Protein AF-A0A931Z2F1-F1 (afdb_monomer_lite)

Foldseek 3Di:
DLCVLCVVVVDDDDDLVVPDPPPDDQLVSLCVCQVVQHEAEDQDPCVVVPPPPVVSSPPGAYEYEHAPQCNPPDPVVVNVQCVVQVVVVVVCVVVVHDGAYWYAHSVNDIGGDDPDPDDDDDDPD

Structure (mmCIF, N/CA/C/O backbone):
data_AF-A0A931Z2F1-F1
#
_entry.id   AF-A0A931Z2F1-F1
#
loop_
_atom_site.group_PDB
_atom_site.id
_atom_site.type_symbol
_atom_site.label_atom_id
_atom_site.label_alt_id
_atom_site.label_comp_id
_atom_site.label_asym_id
_atom_site.label_entity_id
_atom_site.label_seq_id
_atom_site.pdbx_PDB_ins_code
_atom_site.Cartn_x
_atom_site.Cartn_y
_atom_site.Cartn_z
_atom_site.occupancy
_atom_site.B_iso_or_equiv
_atom_site.auth_seq_id
_atom_site.auth_comp_id
_atom_site.auth_asym_id
_atom_site.auth_atom_id
_atom_site.pdbx_PDB_model_num
ATOM 1 N N . MET A 1 1 ? 10.382 1.416 -14.654 1.00 74.62 1 MET A N 1
ATOM 2 C CA . MET A 1 1 ? 10.056 1.859 -13.269 1.00 74.62 1 MET A CA 1
ATOM 3 C C . MET A 1 1 ? 8.995 0.945 -12.650 1.00 74.62 1 MET A C 1
ATOM 5 O O . MET A 1 1 ? 8.352 0.222 -13.393 1.00 74.62 1 MET A O 1
ATOM 9 N N . LEU A 1 2 ? 8.793 0.938 -11.318 1.00 80.75 2 LEU A N 1
ATOM 10 C CA . LEU A 1 2 ? 7.786 0.056 -10.688 1.00 80.75 2 LEU A CA 1
ATOM 11 C C . LEU A 1 2 ? 6.377 0.322 -11.243 1.00 80.75 2 LEU A C 1
ATOM 13 O O . LEU A 1 2 ? 5.707 -0.619 -11.636 1.00 80.75 2 LEU A O 1
ATOM 17 N N . ALA A 1 3 ? 5.970 1.588 -11.377 1.00 85.00 3 ALA A N 1
ATOM 18 C CA . ALA A 1 3 ? 4.672 1.949 -11.956 1.00 85.00 3 ALA A CA 1
ATOM 19 C C . ALA A 1 3 ? 4.466 1.394 -13.379 1.00 85.00 3 ALA A C 1
ATOM 21 O O . ALA A 1 3 ? 3.422 0.819 -13.673 1.00 85.00 3 ALA A O 1
ATOM 22 N N . GLU A 1 4 ? 5.480 1.494 -14.240 1.00 86.69 4 GLU A N 1
ATOM 23 C CA . GLU A 1 4 ? 5.450 0.941 -15.605 1.00 86.69 4 GLU A CA 1
ATOM 24 C C . GLU A 1 4 ? 5.340 -0.583 -15.622 1.00 86.69 4 GLU A C 1
ATOM 26 O O . GLU A 1 4 ? 4.757 -1.134 -16.545 1.00 86.69 4 GLU A O 1
ATOM 31 N N . ALA A 1 5 ? 5.871 -1.264 -14.606 1.00 86.50 5 ALA A N 1
ATOM 32 C CA . ALA A 1 5 ? 5.741 -2.709 -14.487 1.00 86.50 5 ALA A CA 1
ATOM 33 C C . ALA A 1 5 ? 4.377 -3.141 -13.936 1.00 86.50 5 ALA A C 1
ATOM 35 O O . ALA A 1 5 ? 3.964 -4.263 -14.183 1.00 86.50 5 ALA A O 1
ATOM 36 N N . LEU A 1 6 ? 3.671 -2.280 -13.197 1.00 86.69 6 LEU A N 1
ATOM 37 C CA . LEU A 1 6 ? 2.363 -2.602 -12.619 1.00 86.69 6 LEU A CA 1
ATOM 38 C C . LEU A 1 6 ? 1.202 -2.318 -13.581 1.00 86.69 6 LEU A C 1
ATOM 40 O O . LEU A 1 6 ? 0.239 -3.083 -13.619 1.00 86.69 6 LEU A O 1
ATOM 44 N N . ARG A 1 7 ? 1.297 -1.255 -14.389 1.00 91.12 7 ARG A N 1
ATOM 45 C CA . ARG A 1 7 ? 0.240 -0.841 -15.332 1.00 91.12 7 ARG A CA 1
ATOM 46 C C . ARG A 1 7 ? -0.190 -1.946 -16.320 1.00 91.12 7 ARG A C 1
ATOM 48 O O . ARG A 1 7 ? -1.395 -2.139 -16.468 1.00 91.12 7 ARG A O 1
ATOM 55 N N . PRO A 1 8 ? 0.717 -2.734 -16.936 1.00 91.38 8 PRO A N 1
ATOM 56 C CA . PRO A 1 8 ? 0.339 -3.845 -17.818 1.00 91.38 8 PRO A CA 1
ATOM 57 C C . PRO A 1 8 ? -0.468 -4.953 -17.130 1.00 91.38 8 PRO A C 1
ATOM 59 O O . PRO A 1 8 ? -1.155 -5.713 -17.804 1.00 91.38 8 PRO A O 1
ATOM 62 N N . HIS A 1 9 ? -0.413 -5.040 -15.798 1.00 87.12 9 HIS A N 1
ATOM 63 C CA . HIS A 1 9 ? -1.184 -6.000 -15.004 1.00 87.12 9 HIS A CA 1
ATOM 64 C C . HIS A 1 9 ? -2.555 -5.446 -14.568 1.00 87.12 9 HIS A C 1
ATOM 66 O O . HIS A 1 9 ? -3.204 -6.029 -13.705 1.00 87.12 9 HIS A O 1
ATOM 72 N N . GLY A 1 10 ? -2.998 -4.321 -15.144 1.00 89.44 10 GLY A N 1
ATOM 73 C CA . GLY A 1 10 ? -4.310 -3.723 -14.881 1.00 89.44 10 GLY A CA 1
ATOM 74 C C . GLY A 1 10 ? -4.374 -2.843 -13.631 1.00 89.44 10 GLY A C 1
ATOM 75 O O . GLY A 1 10 ? -5.448 -2.351 -13.291 1.00 89.44 10 GLY A O 1
ATOM 76 N N . TYR A 1 11 ? -3.248 -2.612 -12.950 1.00 89.12 11 TYR A N 1
ATOM 77 C CA . TYR A 1 11 ? -3.205 -1.709 -11.801 1.00 89.12 11 TYR A CA 1
ATOM 78 C C . TYR A 1 11 ? -3.142 -0.250 -12.256 1.00 89.12 11 TYR A C 1
ATOM 80 O O . TYR A 1 11 ? -2.260 0.143 -13.023 1.00 89.12 11 TYR A O 1
ATOM 88 N N . GLN A 1 12 ? -4.043 0.571 -11.720 1.00 91.25 12 GLN A N 1
ATOM 89 C CA . GLN A 1 12 ? -3.926 2.024 -11.798 1.00 91.25 12 GLN A CA 1
ATOM 90 C C . GLN A 1 12 ? -2.861 2.477 -10.797 1.00 91.25 12 GLN A C 1
ATOM 92 O O . GLN A 1 12 ? -2.949 2.172 -9.608 1.00 91.25 12 GLN A O 1
ATOM 97 N N . VAL A 1 13 ? -1.819 3.147 -11.296 1.00 91.25 13 VAL A N 1
ATOM 98 C CA . VAL A 1 13 ? -0.678 3.578 -10.482 1.00 91.25 13 VAL A CA 1
ATOM 99 C C . VAL A 1 13 ? -0.394 5.047 -10.718 1.00 91.25 13 VAL A C 1
ATOM 101 O O . VAL A 1 13 ? -0.020 5.450 -11.826 1.00 91.25 13 VAL A O 1
ATOM 104 N N . GLU A 1 14 ? -0.502 5.779 -9.620 1.00 92.62 14 GLU A N 1
ATOM 105 C CA . GLU A 1 14 ? -0.215 7.197 -9.483 1.00 92.62 14 GLU A CA 1
ATOM 106 C C . GLU A 1 14 ? 1.144 7.366 -8.803 1.00 92.62 14 GLU A C 1
ATOM 108 O O . GLU A 1 14 ? 1.436 6.699 -7.803 1.00 92.62 14 GLU A O 1
ATOM 113 N N . LEU A 1 15 ? 2.002 8.227 -9.351 1.00 90.69 15 LEU A N 1
ATOM 114 C CA . LEU A 1 15 ? 3.237 8.606 -8.672 1.00 90.69 15 LEU A CA 1
ATOM 115 C C . LEU A 1 15 ? 2.928 9.717 -7.664 1.00 90.69 15 LEU A C 1
ATOM 117 O O . LEU A 1 15 ? 2.079 10.576 -7.905 1.00 90.69 15 LEU A O 1
ATOM 121 N N . HIS A 1 16 ? 3.634 9.701 -6.532 1.00 88.06 16 HIS A N 1
ATOM 122 C CA . HIS A 1 16 ? 3.510 10.738 -5.505 1.00 88.06 16 HIS A CA 1
ATOM 123 C C . HIS A 1 16 ? 3.739 12.136 -6.102 1.00 88.06 16 HIS A C 1
ATOM 125 O O . HIS A 1 16 ? 2.875 13.000 -5.982 1.00 88.06 16 HIS A O 1
ATOM 131 N N . ASP A 1 17 ? 4.854 12.308 -6.813 1.00 89.12 17 ASP A N 1
ATOM 132 C CA . ASP A 1 17 ? 5.296 13.602 -7.347 1.00 89.12 17 ASP A CA 1
ATOM 133 C C . ASP A 1 17 ? 4.394 14.140 -8.478 1.00 89.12 17 ASP A C 1
ATOM 135 O O . ASP A 1 17 ? 4.429 15.334 -8.762 1.00 89.12 17 ASP A O 1
ATOM 139 N N . ASP A 1 18 ? 3.546 13.295 -9.083 1.00 92.00 18 ASP A N 1
ATOM 140 C CA . ASP A 1 18 ? 2.553 13.725 -10.084 1.00 92.00 18 ASP A CA 1
ATOM 141 C C . ASP A 1 18 ? 1.339 14.414 -9.430 1.00 92.00 18 ASP A C 1
ATOM 143 O O . ASP A 1 18 ? 0.624 15.179 -10.075 1.00 92.00 18 ASP A O 1
ATOM 147 N N . ASN A 1 19 ? 1.087 14.133 -8.147 1.00 91.38 19 ASN A N 1
ATOM 148 C CA . ASN A 1 19 ? -0.109 14.572 -7.423 1.00 91.38 19 ASN A CA 1
ATOM 149 C C . ASN A 1 19 ? 0.202 15.547 -6.280 1.00 91.38 19 ASN A C 1
ATOM 151 O O . ASN A 1 19 ? -0.673 16.314 -5.868 1.00 91.38 19 ASN A O 1
ATOM 155 N N . PHE A 1 20 ? 1.425 15.507 -5.752 1.00 91.00 20 PHE A N 1
ATOM 156 C CA . PHE A 1 20 ? 1.842 16.271 -4.584 1.00 91.00 20 PHE A CA 1
ATOM 157 C C . PHE A 1 20 ? 3.248 16.846 -4.804 1.00 91.00 20 PHE A C 1
ATOM 159 O O . PHE A 1 20 ? 4.167 16.093 -5.130 1.00 91.00 20 PHE A O 1
ATOM 166 N N . PRO A 1 21 ? 3.454 18.160 -4.598 1.00 92.00 21 PRO A N 1
ATOM 167 C CA . PRO A 1 21 ? 4.788 18.753 -4.547 1.00 92.00 21 PRO A CA 1
ATOM 168 C C . PRO A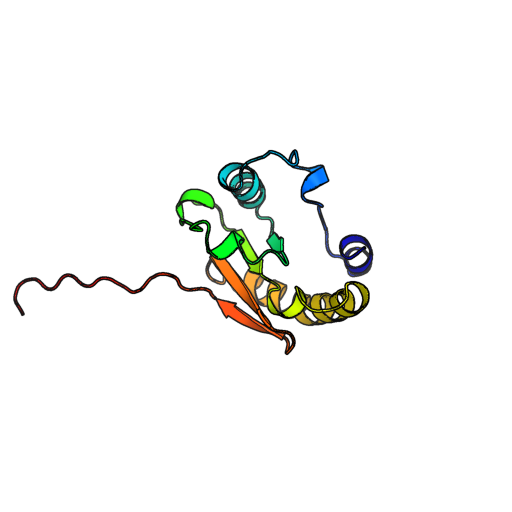 1 21 ? 5.713 18.018 -3.566 1.00 92.00 21 PRO A C 1
ATOM 170 O O . PRO A 1 21 ? 5.258 17.573 -2.510 1.00 92.00 21 PRO A O 1
ATOM 173 N N . GLN A 1 22 ? 7.009 17.922 -3.879 1.00 85.88 22 GLN A N 1
ATOM 174 C CA . GLN A 1 22 ? 7.988 17.195 -3.050 1.00 85.88 22 GLN A CA 1
ATOM 175 C C . GLN A 1 22 ? 8.126 17.741 -1.618 1.00 85.88 22 GLN A C 1
ATOM 177 O O . GLN A 1 22 ? 8.552 17.015 -0.723 1.00 85.88 22 GLN A O 1
ATOM 182 N N . ASP A 1 23 ? 7.769 19.003 -1.388 1.00 88.38 23 ASP A N 1
ATOM 183 C CA . ASP A 1 23 ? 7.763 19.664 -0.082 1.00 88.38 23 ASP A CA 1
ATOM 184 C C . ASP A 1 23 ? 6.434 19.505 0.680 1.00 88.38 23 ASP A C 1
ATOM 186 O O . ASP A 1 23 ? 6.318 19.973 1.816 1.00 88.38 23 ASP A O 1
ATOM 190 N N . THR A 1 24 ? 5.442 18.817 0.098 1.00 86.25 24 THR A N 1
ATOM 191 C CA . THR A 1 24 ? 4.155 18.557 0.753 1.00 86.25 24 THR A CA 1
ATOM 192 C C . THR A 1 24 ? 4.372 17.718 2.013 1.00 86.25 24 THR A C 1
ATOM 194 O O . THR A 1 24 ? 4.854 16.587 1.919 1.00 86.25 24 THR A O 1
ATOM 197 N N . PRO A 1 25 ? 3.979 18.202 3.204 1.00 84.12 25 PRO A N 1
ATOM 198 C CA . PRO A 1 25 ? 4.165 17.435 4.427 1.00 84.12 25 PRO A CA 1
ATOM 199 C C . PRO A 1 25 ? 3.298 16.173 4.445 1.00 84.12 25 PRO A C 1
ATOM 201 O O . PRO A 1 25 ? 2.144 16.197 4.012 1.00 84.12 25 PRO A O 1
ATOM 204 N N . ASP A 1 26 ? 3.825 15.104 5.047 1.00 81.75 26 ASP A N 1
ATOM 205 C CA . ASP A 1 26 ? 3.163 13.795 5.143 1.00 81.75 26 ASP A CA 1
ATOM 206 C C . ASP A 1 26 ? 1.682 13.833 5.538 1.00 81.75 26 ASP A C 1
ATOM 208 O O . ASP A 1 26 ? 0.876 13.225 4.832 1.00 81.75 26 ASP A O 1
ATOM 212 N N . PRO A 1 27 ? 1.269 14.585 6.577 1.00 80.25 27 PRO A N 1
ATOM 213 C CA . PRO A 1 27 ? -0.141 14.699 6.939 1.00 80.25 27 PRO A CA 1
ATOM 214 C C . PRO A 1 27 ? -1.069 15.113 5.791 1.00 80.25 27 PRO A C 1
ATOM 216 O O . PRO A 1 27 ? -2.200 14.638 5.709 1.00 80.25 27 PRO A O 1
ATOM 219 N N . PHE A 1 28 ? -0.613 16.002 4.908 1.00 84.12 28 PHE A N 1
ATOM 220 C CA . PHE A 1 28 ? -1.452 16.570 3.858 1.00 84.12 28 PHE A CA 1
ATOM 221 C C . PHE A 1 28 ? -1.594 15.627 2.670 1.00 84.12 28 PHE A C 1
ATOM 223 O O . PHE A 1 28 ? -2.720 15.373 2.234 1.00 84.12 28 PHE A O 1
ATOM 230 N N . TRP A 1 29 ? -0.490 15.070 2.164 1.00 86.12 29 TRP A N 1
ATOM 231 C CA . TRP A 1 29 ? -0.576 14.161 1.022 1.00 86.12 29 TRP A CA 1
ATOM 232 C C . TRP A 1 29 ? -1.204 12.820 1.419 1.00 86.12 29 TRP A C 1
ATOM 234 O O . TRP A 1 29 ? -2.037 12.310 0.672 1.00 86.12 29 TRP A O 1
ATOM 244 N N . ILE A 1 30 ? -0.923 12.295 2.623 1.00 83.88 30 ILE A N 1
ATOM 245 C CA . ILE A 1 30 ? -1.556 11.063 3.128 1.00 83.88 30 ILE A CA 1
ATOM 246 C C . ILE A 1 30 ? -3.071 11.248 3.221 1.00 83.88 30 ILE A C 1
ATOM 248 O O . ILE A 1 30 ? -3.821 10.401 2.739 1.00 83.88 30 ILE A O 1
ATOM 252 N N . ARG A 1 31 ? -3.536 12.381 3.765 1.00 82.38 31 ARG A N 1
ATOM 253 C CA . ARG A 1 31 ? -4.966 12.711 3.798 1.00 82.38 31 ARG A CA 1
ATOM 254 C C . ARG A 1 31 ? -5.558 12.828 2.394 1.00 82.38 31 ARG A C 1
ATOM 256 O O . ARG A 1 31 ? -6.681 12.385 2.167 1.00 82.38 31 ARG A O 1
ATOM 263 N N . GLY A 1 32 ? -4.816 13.404 1.450 1.00 87.19 32 GLY A N 1
ATOM 264 C CA . GLY A 1 32 ? -5.229 13.501 0.053 1.00 87.19 32 GLY A CA 1
ATOM 265 C C . GLY A 1 32 ? -5.420 12.131 -0.602 1.00 87.19 32 GLY A C 1
ATOM 266 O O . GLY A 1 32 ? -6.441 11.903 -1.254 1.00 87.19 32 GLY A O 1
ATOM 267 N N . VAL A 1 33 ? -4.477 11.210 -0.404 1.00 88.38 33 VAL A N 1
ATOM 268 C CA . VAL A 1 33 ? -4.592 9.812 -0.851 1.00 88.38 33 VAL A CA 1
ATOM 269 C C . VAL A 1 33 ? -5.791 9.141 -0.176 1.00 88.38 33 VAL A C 1
ATOM 271 O O . VAL A 1 33 ? -6.586 8.476 -0.840 1.00 88.38 33 VAL A O 1
ATOM 274 N N . ALA A 1 34 ? -5.981 9.395 1.119 1.00 83.69 34 ALA A N 1
ATOM 275 C CA . ALA A 1 34 ? -7.055 8.799 1.891 1.00 83.69 34 ALA A CA 1
ATOM 276 C C . ALA A 1 34 ? -8.452 9.188 1.415 1.00 83.69 34 ALA A C 1
ATOM 278 O O . ALA A 1 34 ? -9.314 8.338 1.206 1.00 83.69 34 ALA A O 1
ATOM 279 N N . GLN A 1 35 ? -8.665 10.477 1.162 1.00 84.50 35 GLN A N 1
ATOM 280 C CA . GLN A 1 35 ? -9.927 11.001 0.636 1.00 84.50 35 GLN A CA 1
ATOM 281 C C . GLN A 1 35 ? -10.275 10.456 -0.754 1.00 84.50 35 GLN A C 1
ATOM 283 O O . GLN A 1 35 ? -11.444 10.456 -1.131 1.00 84.50 35 GLN A O 1
ATOM 288 N N . ARG A 1 36 ? -9.276 9.991 -1.510 1.00 88.12 36 ARG A N 1
ATOM 289 C CA . ARG A 1 36 ? -9.452 9.364 -2.825 1.00 88.12 36 ARG A CA 1
ATOM 290 C C . ARG A 1 36 ? -9.687 7.850 -2.737 1.00 88.12 36 ARG A C 1
ATOM 292 O O . ARG A 1 36 ? -9.901 7.221 -3.768 1.00 88.12 36 ARG A O 1
ATOM 299 N N . GLY A 1 37 ? -9.626 7.258 -1.540 1.00 84.12 37 GLY A N 1
ATOM 300 C CA . GLY A 1 37 ? -9.696 5.805 -1.349 1.00 84.12 37 GLY A CA 1
ATOM 301 C C . GLY A 1 37 ? -8.505 5.064 -1.963 1.00 84.12 37 GLY A C 1
ATOM 302 O O . GLY A 1 37 ? -8.619 3.901 -2.342 1.00 84.12 37 GLY A O 1
ATOM 303 N N . TRP A 1 38 ? -7.374 5.750 -2.129 1.00 90.25 38 TRP A N 1
ATOM 304 C CA . TRP A 1 38 ? -6.176 5.185 -2.735 1.00 90.25 38 TRP A CA 1
ATOM 305 C C . TRP A 1 38 ? -5.344 4.409 -1.712 1.00 90.25 38 TRP A C 1
ATOM 307 O O . TRP A 1 38 ? -5.478 4.571 -0.501 1.00 90.25 38 TRP A O 1
ATOM 317 N N . VAL A 1 39 ? -4.446 3.569 -2.221 1.00 89.31 39 VAL A N 1
ATOM 318 C CA . VAL A 1 39 ? -3.545 2.735 -1.422 1.00 89.31 39 VAL A CA 1
ATOM 319 C C . VAL A 1 39 ? -2.119 3.242 -1.574 1.00 89.31 39 VAL A C 1
ATOM 321 O O . VAL A 1 39 ? -1.657 3.493 -2.686 1.00 89.31 39 VAL A O 1
ATOM 324 N N . ILE A 1 40 ? -1.391 3.340 -0.463 1.00 89.56 40 ILE A N 1
ATOM 325 C CA . ILE A 1 40 ? 0.016 3.755 -0.472 1.00 89.56 40 ILE A CA 1
ATOM 326 C C . ILE A 1 40 ? 0.900 2.510 -0.526 1.00 89.56 40 ILE A C 1
ATOM 328 O O . ILE A 1 40 ? 0.842 1.672 0.372 1.00 89.56 40 ILE A O 1
ATOM 332 N N . LEU A 1 41 ? 1.767 2.412 -1.535 1.00 90.44 41 LEU A N 1
ATOM 333 C CA . LEU A 1 41 ? 2.872 1.450 -1.574 1.00 90.44 41 LEU A CA 1
ATOM 334 C C . LEU A 1 41 ? 4.191 2.203 -1.400 1.00 90.44 41 LEU A C 1
ATOM 336 O O . LEU A 1 41 ? 4.544 3.029 -2.238 1.00 90.44 41 LEU A O 1
ATOM 340 N N . THR A 1 42 ? 4.944 1.919 -0.336 1.00 86.94 42 THR A N 1
ATOM 341 C CA . THR A 1 42 ? 6.201 2.636 -0.064 1.00 86.94 42 THR A CA 1
ATOM 342 C C . THR A 1 42 ? 7.322 1.728 0.428 1.00 86.94 42 THR A C 1
ATOM 344 O O . THR A 1 42 ? 7.095 0.737 1.118 1.00 86.94 42 THR A O 1
ATOM 347 N N . CYS A 1 43 ? 8.561 2.073 0.070 1.00 85.50 43 CYS A N 1
ATOM 348 C CA . CYS A 1 43 ? 9.778 1.483 0.639 1.00 85.50 43 CYS A CA 1
ATOM 349 C C . CYS A 1 43 ? 10.372 2.342 1.772 1.00 85.50 43 CYS A C 1
ATOM 351 O O . CYS A 1 43 ? 11.403 1.962 2.333 1.00 85.50 43 CYS A O 1
ATOM 353 N N . ASP A 1 44 ? 9.770 3.494 2.086 1.00 81.00 44 ASP A N 1
ATOM 354 C CA . ASP A 1 44 ? 10.230 4.354 3.173 1.00 81.00 44 ASP A CA 1
ATOM 355 C C . ASP A 1 44 ? 9.866 3.741 4.531 1.00 81.00 44 ASP A C 1
ATOM 357 O O . ASP A 1 44 ? 8.724 3.380 4.807 1.00 81.00 44 ASP A O 1
ATOM 361 N N . ARG A 1 45 ? 10.872 3.621 5.394 1.00 74.25 45 ARG A N 1
ATOM 362 C CA . ARG A 1 45 ? 10.740 3.075 6.750 1.00 74.25 45 ARG A CA 1
ATOM 363 C C . ARG A 1 45 ? 10.308 4.130 7.750 1.00 74.25 45 ARG A C 1
ATOM 365 O O . ARG A 1 45 ? 9.793 3.794 8.812 1.00 74.25 45 ARG A O 1
ATOM 372 N N . ASN A 1 46 ? 10.578 5.398 7.459 1.00 75.62 46 ASN A N 1
ATOM 373 C CA . ASN A 1 46 ? 10.326 6.481 8.396 1.00 75.62 46 ASN A CA 1
ATOM 374 C C . ASN A 1 46 ? 8.838 6.827 8.481 1.00 75.62 46 ASN A C 1
ATOM 376 O O . ASN A 1 46 ? 8.417 7.381 9.495 1.00 75.62 46 ASN A O 1
ATOM 380 N N . ILE A 1 47 ? 8.033 6.394 7.506 1.00 73.75 47 ILE A N 1
ATOM 381 C CA . ILE A 1 47 ? 6.574 6.544 7.523 1.00 73.75 47 ILE A CA 1
ATOM 382 C C . ILE 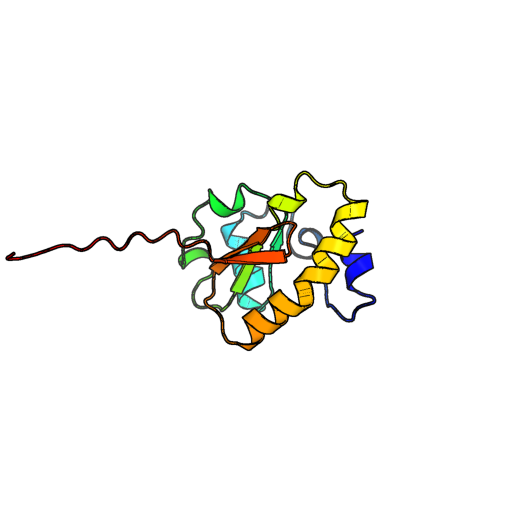A 1 47 ? 5.905 5.847 8.725 1.00 73.75 47 ILE A C 1
ATOM 384 O O . ILE A 1 47 ? 4.804 6.219 9.099 1.00 73.75 47 ILE A O 1
ATOM 388 N N . THR A 1 48 ? 6.555 4.863 9.374 1.00 69.31 48 THR A N 1
ATOM 389 C CA . THR A 1 48 ? 6.040 4.281 10.634 1.00 69.31 48 THR A CA 1
ATOM 390 C C . THR A 1 48 ? 6.422 5.066 11.882 1.00 69.31 48 THR A C 1
ATOM 392 O O . THR A 1 48 ? 5.829 4.849 12.933 1.00 69.31 48 THR A O 1
ATOM 395 N N . ARG A 1 49 ? 7.501 5.857 11.815 1.00 65.31 49 ARG A N 1
ATOM 396 C CA . ARG A 1 49 ? 8.043 6.608 12.962 1.00 65.31 49 ARG A CA 1
ATOM 397 C C . ARG A 1 49 ? 7.355 7.950 13.125 1.00 65.31 49 ARG A C 1
ATOM 399 O O . ARG A 1 49 ? 7.189 8.417 14.243 1.00 65.31 49 ARG A O 1
ATOM 406 N N . LYS A 1 50 ? 6.988 8.559 12.003 1.00 62.25 50 LYS A N 1
ATOM 407 C CA . LYS A 1 50 ? 6.048 9.668 11.969 1.00 62.25 50 LYS A CA 1
ATOM 408 C C . LYS A 1 50 ? 4.715 9.040 12.337 1.00 62.25 50 LYS A C 1
ATOM 410 O O . LYS A 1 50 ? 4.238 8.213 11.567 1.00 62.25 50 LYS A O 1
ATOM 415 N N . GLU A 1 51 ? 4.237 9.275 13.559 1.00 53.31 51 GLU A N 1
ATOM 416 C CA . GLU A 1 51 ? 3.040 8.608 14.068 1.00 53.31 51 GLU A CA 1
ATOM 417 C C . GLU A 1 51 ? 1.958 8.649 12.988 1.00 53.31 51 GLU A C 1
ATOM 419 O O . GLU A 1 51 ? 1.518 9.734 12.604 1.00 53.31 51 GLU A O 1
ATOM 424 N N . PRO A 1 52 ? 1.524 7.487 12.476 1.00 54.62 52 PRO A N 1
ATOM 425 C CA . PRO A 1 52 ? 0.314 7.395 11.696 1.00 54.62 52 PRO A CA 1
ATOM 426 C C . PRO A 1 52 ? -0.797 7.516 12.726 1.00 54.62 52 PRO A C 1
ATOM 428 O O . PRO A 1 52 ? -1.461 6.538 13.078 1.00 54.62 52 PRO A O 1
ATOM 431 N N . GLU A 1 53 ? -0.928 8.696 13.331 1.00 53.72 53 GLU A N 1
ATOM 432 C CA . GLU A 1 53 ? -2.087 8.965 14.142 1.00 53.72 53 GLU A CA 1
ATOM 433 C C . GLU A 1 53 ? -3.277 8.669 13.240 1.00 53.72 53 GLU A C 1
ATOM 435 O O . GLU A 1 53 ? -3.321 9.066 12.073 1.00 53.72 53 GLU A O 1
ATOM 440 N N . ARG A 1 54 ? -4.266 7.954 13.775 1.00 55.09 54 ARG A N 1
ATOM 441 C CA . ARG A 1 54 ? -5.550 7.774 13.089 1.00 55.09 54 ARG A CA 1
ATOM 442 C C . ARG A 1 54 ? -6.115 9.116 12.588 1.00 55.09 54 ARG A C 1
ATOM 444 O O . ARG A 1 54 ? -6.876 9.118 11.631 1.00 55.09 54 ARG A O 1
ATOM 451 N N . SER A 1 55 ? -5.704 10.239 13.193 1.00 56.03 55 SER A N 1
ATOM 452 C CA . SER A 1 55 ? -5.992 11.607 12.754 1.00 56.03 55 SER A CA 1
ATOM 453 C C . SER A 1 55 ? -5.496 11.920 11.329 1.00 56.03 55 SER A C 1
ATOM 455 O O . SER A 1 55 ? -6.209 12.607 10.600 1.00 56.03 55 SER A O 1
ATOM 457 N N . LEU A 1 56 ? -4.345 11.385 10.894 1.00 60.25 56 LEU A N 1
ATOM 458 C CA . LEU A 1 56 ? -3.750 11.653 9.576 1.00 60.25 56 LEU A CA 1
ATOM 459 C C . LEU A 1 56 ? -4.556 11.042 8.426 1.00 60.25 56 LEU A C 1
ATOM 461 O O . LEU A 1 56 ? -4.692 11.656 7.370 1.00 60.25 56 LEU A O 1
ATOM 465 N N . PHE A 1 57 ? -5.126 9.856 8.641 1.00 63.25 57 PHE A N 1
ATOM 466 C CA . PHE A 1 57 ? -6.034 9.214 7.683 1.00 63.25 57 PHE A CA 1
ATOM 467 C C . PHE A 1 57 ? -7.475 9.748 7.801 1.00 63.25 57 PHE A C 1
ATOM 469 O O . PHE A 1 57 ? -8.304 9.542 6.916 1.00 63.25 57 PHE A O 1
ATOM 476 N N . GLY A 1 58 ? -7.779 10.486 8.875 1.00 60.88 58 GLY A N 1
ATOM 477 C CA . GLY A 1 58 ? -9.121 10.977 9.169 1.00 60.88 58 GLY A CA 1
ATOM 478 C C . GLY A 1 58 ? -10.128 9.834 9.345 1.00 60.88 58 GLY A C 1
ATOM 479 O O . GLY A 1 58 ? -9.795 8.747 9.808 1.00 60.88 58 GLY A O 1
ATOM 480 N N . THR A 1 59 ? -11.385 10.077 8.972 1.00 63.16 59 THR A N 1
ATOM 481 C CA . THR A 1 59 ? -12.423 9.033 8.882 1.00 63.16 59 THR A CA 1
ATOM 482 C C . THR A 1 59 ? -12.373 8.261 7.564 1.00 63.16 59 THR A C 1
ATOM 484 O O . THR A 1 59 ? -13.189 7.363 7.356 1.00 63.16 59 THR A O 1
ATOM 487 N N . ALA A 1 60 ? -11.465 8.626 6.655 1.00 64.06 60 ALA A N 1
ATOM 488 C CA . ALA A 1 60 ? -11.409 8.039 5.332 1.00 64.06 60 ALA A CA 1
ATOM 489 C C . ALA A 1 60 ? -10.686 6.678 5.372 1.00 64.06 60 ALA A C 1
ATOM 491 O O . ALA A 1 60 ? -9.656 6.535 6.038 1.00 64.06 60 ALA A O 1
ATOM 492 N N . PRO A 1 61 ? -11.215 5.666 4.670 1.00 67.94 61 PRO A N 1
ATOM 493 C CA . PRO A 1 61 ? -10.587 4.359 4.584 1.00 67.94 61 PRO A CA 1
ATOM 494 C C . PRO A 1 61 ? -9.298 4.437 3.755 1.00 67.94 61 PRO A C 1
ATOM 496 O O . PRO A 1 61 ? -9.305 4.872 2.606 1.00 67.94 61 PRO A O 1
ATOM 499 N N . THR A 1 62 ? -8.158 4.044 4.328 1.00 79.94 62 THR A N 1
ATOM 500 C CA . THR A 1 62 ? -6.871 3.983 3.609 1.00 79.94 62 THR A CA 1
ATOM 501 C C . THR A 1 62 ? -5.999 2.862 4.124 1.00 79.94 62 THR A C 1
ATOM 503 O O . THR A 1 62 ? -5.840 2.678 5.336 1.00 79.94 62 THR A O 1
ATOM 506 N N . HIS A 1 63 ? -5.381 2.148 3.190 1.00 81.00 63 HIS A N 1
ATOM 507 C CA . HIS A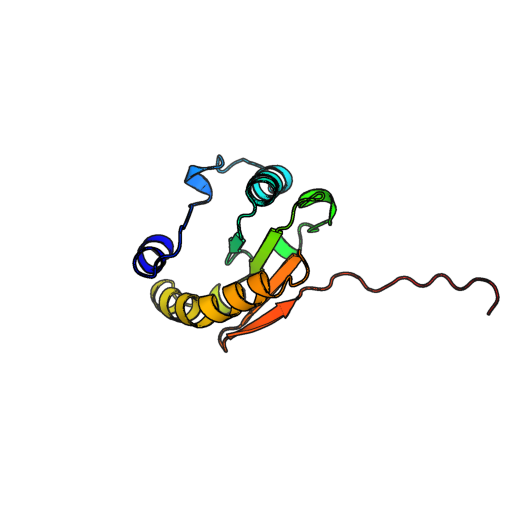 1 63 ? -4.368 1.146 3.482 1.00 81.00 63 HIS A CA 1
ATOM 508 C C . HIS A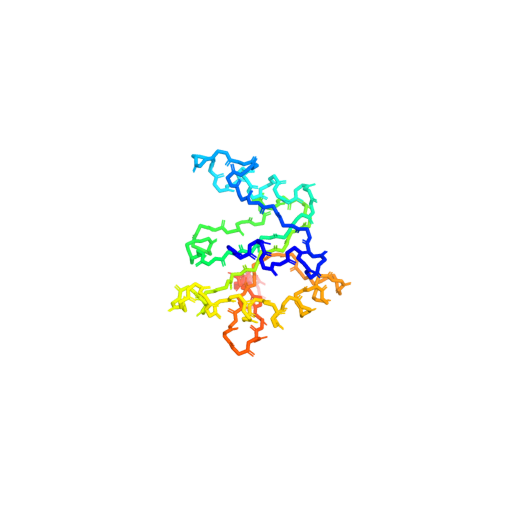 1 63 ? -3.006 1.652 3.021 1.00 81.00 63 HIS A C 1
ATOM 510 O O . HIS A 1 63 ? -2.828 2.087 1.882 1.00 81.00 63 HIS A O 1
ATOM 516 N N . THR A 1 64 ? -2.029 1.551 3.912 1.00 81.44 64 THR A N 1
ATOM 517 C CA . THR A 1 64 ? -0.630 1.862 3.625 1.00 81.44 64 THR A CA 1
ATOM 518 C C . THR A 1 64 ? 0.181 0.587 3.764 1.00 81.44 64 THR A C 1
ATOM 520 O O . THR A 1 64 ? 0.302 0.040 4.859 1.00 81.44 64 THR A O 1
ATOM 523 N N . PHE A 1 65 ? 0.777 0.114 2.675 1.00 80.56 65 PHE A N 1
ATOM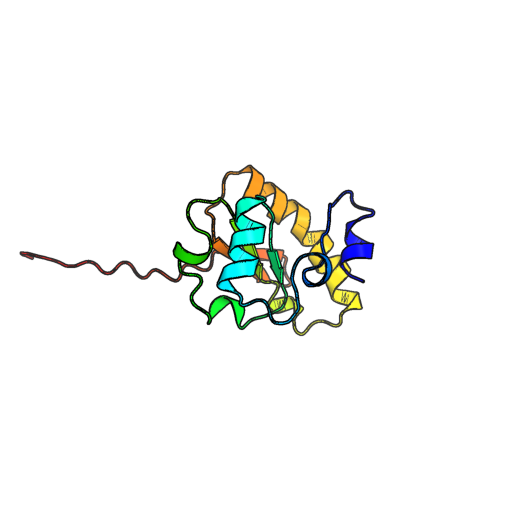 524 C CA . PHE A 1 65 ? 1.656 -1.049 2.681 1.00 80.56 65 PHE A CA 1
ATOM 525 C C . PHE A 1 65 ? 3.117 -0.620 2.560 1.00 80.56 65 PHE A C 1
ATOM 527 O O . PHE A 1 65 ? 3.550 0.032 1.607 1.00 80.56 65 PHE A O 1
ATOM 534 N N . ILE A 1 66 ? 3.895 -1.036 3.548 1.00 80.25 66 ILE A N 1
ATOM 535 C CA . ILE A 1 66 ? 5.315 -0.764 3.684 1.00 80.25 66 ILE A CA 1
ATOM 536 C C . ILE A 1 66 ? 6.083 -1.996 3.248 1.00 80.25 66 ILE A C 1
ATOM 538 O O . ILE A 1 66 ? 6.105 -3.030 3.916 1.00 80.25 66 ILE A O 1
ATOM 542 N N . LEU A 1 67 ? 6.793 -1.845 2.145 1.00 81.75 67 LEU A N 1
ATOM 543 C CA . LEU A 1 67 ? 7.636 -2.852 1.529 1.00 81.75 67 LEU A CA 1
ATOM 544 C C . LEU A 1 67 ? 9.042 -2.824 2.155 1.00 81.75 67 LEU A C 1
ATOM 546 O O . LEU A 1 67 ? 10.046 -2.763 1.446 1.00 81.75 67 LEU A O 1
ATOM 550 N N . TYR A 1 68 ? 9.134 -2.818 3.493 1.00 72.38 68 TYR A N 1
ATOM 551 C CA . TYR A 1 68 ? 10.404 -2.618 4.208 1.00 72.38 68 TYR A CA 1
ATOM 552 C C . TYR A 1 68 ? 11.473 -3.616 3.766 1.00 72.38 68 TYR A C 1
ATOM 554 O O . TYR A 1 68 ? 12.595 -3.218 3.442 1.00 72.38 68 TYR A O 1
ATOM 562 N N . ALA A 1 69 ? 11.112 -4.899 3.708 1.00 72.25 69 ALA A N 1
ATOM 563 C CA . ALA A 1 69 ? 12.035 -5.955 3.314 1.00 72.25 69 ALA A CA 1
ATOM 564 C C . ALA A 1 69 ? 12.559 -5.757 1.878 1.00 72.25 69 ALA A C 1
ATOM 566 O O . ALA A 1 69 ? 13.647 -6.219 1.551 1.00 72.25 69 ALA A O 1
ATOM 567 N N . LEU A 1 70 ? 11.835 -4.998 1.044 1.00 76.38 70 LEU A N 1
ATOM 568 C CA . LEU A 1 70 ? 12.245 -4.657 -0.316 1.00 76.38 70 LEU A CA 1
ATOM 569 C C . LEU A 1 70 ? 13.157 -3.424 -0.382 1.00 76.38 70 LEU A C 1
ATOM 571 O O . LEU A 1 70 ? 13.826 -3.234 -1.392 1.00 76.38 70 LEU A O 1
ATOM 575 N N . SER A 1 71 ? 13.257 -2.606 0.674 1.00 75.06 71 SER A N 1
ATOM 576 C CA . SER A 1 71 ? 14.115 -1.405 0.689 1.00 75.06 71 SER A CA 1
ATOM 577 C C . SER A 1 71 ? 15.609 -1.705 0.490 1.00 75.06 71 SER A C 1
ATOM 579 O O . SER A 1 71 ? 16.330 -0.853 -0.029 1.00 75.06 71 SER A O 1
ATOM 581 N N . HIS A 1 72 ? 16.046 -2.919 0.833 1.00 79.06 72 HIS A N 1
ATOM 582 C CA . HIS A 1 72 ? 17.413 -3.422 0.652 1.00 79.06 72 HIS A CA 1
ATOM 583 C C . HIS A 1 72 ? 17.600 -4.257 -0.624 1.00 79.06 72 HIS A C 1
ATOM 585 O O . HIS A 1 72 ? 18.719 -4.629 -0.960 1.00 79.06 72 HIS A O 1
ATOM 591 N N . VAL A 1 73 ? 16.514 -4.552 -1.337 1.00 82.44 73 VAL A N 1
ATOM 592 C CA . VAL A 1 73 ? 16.539 -5.319 -2.585 1.00 82.44 73 VAL A CA 1
ATOM 593 C C . VAL A 1 73 ? 16.859 -4.374 -3.744 1.00 82.44 73 VAL A C 1
ATOM 595 O O . VAL A 1 73 ? 16.378 -3.238 -3.771 1.00 82.44 73 VAL A O 1
ATOM 598 N N . GLU A 1 74 ? 17.652 -4.824 -4.713 1.00 83.50 74 GLU A N 1
ATOM 599 C CA . GLU A 1 74 ? 17.908 -4.086 -5.958 1.00 83.50 7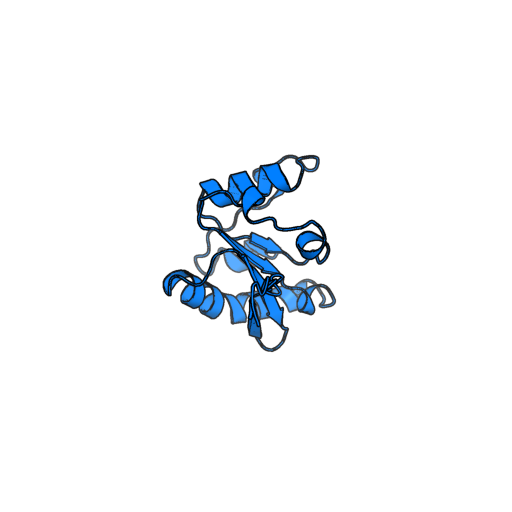4 GLU A CA 1
ATOM 600 C C . GLU A 1 74 ? 16.597 -3.765 -6.685 1.00 83.50 74 GLU A C 1
ATOM 602 O O . GLU A 1 74 ? 15.679 -4.584 -6.725 1.00 83.50 74 GLU A O 1
ATOM 607 N N . ARG A 1 75 ? 16.497 -2.570 -7.278 1.00 77.50 75 ARG A N 1
ATOM 608 C CA . ARG A 1 75 ? 15.247 -2.051 -7.864 1.00 77.50 75 ARG A CA 1
ATOM 609 C C . ARG A 1 75 ? 14.614 -3.017 -8.878 1.00 77.50 75 ARG A C 1
ATOM 611 O O . ARG A 1 75 ? 13.397 -3.174 -8.869 1.00 77.50 75 ARG A O 1
ATOM 618 N N . GLU A 1 76 ? 15.425 -3.690 -9.687 1.00 80.81 76 GLU A N 1
ATOM 619 C CA . GLU A 1 76 ? 14.990 -4.673 -10.692 1.00 80.81 76 GLU A CA 1
ATOM 620 C C . GLU A 1 76 ? 14.350 -5.915 -10.059 1.00 80.81 76 GLU A C 1
ATOM 622 O O . GLU A 1 76 ? 13.312 -6.388 -10.514 1.00 80.81 76 GLU A O 1
ATOM 627 N N . LYS A 1 77 ? 14.901 -6.387 -8.936 1.00 85.56 77 LYS A N 1
ATOM 628 C CA . LYS A 1 77 ? 14.384 -7.536 -8.179 1.00 85.56 77 LYS A CA 1
ATOM 629 C C . LYS A 1 77 ? 13.138 -7.195 -7.352 1.00 85.56 77 LYS A C 1
ATOM 631 O O . LYS A 1 77 ? 12.427 -8.100 -6.926 1.00 85.56 77 LYS A O 1
ATOM 636 N N . ARG A 1 78 ? 12.830 -5.908 -7.131 1.00 86.12 78 ARG A N 1
ATOM 637 C CA . ARG A 1 78 ? 11.615 -5.488 -6.398 1.00 86.12 78 ARG A CA 1
ATOM 638 C C . ARG A 1 78 ? 10.343 -5.719 -7.193 1.00 86.12 78 ARG A C 1
ATOM 640 O O . ARG A 1 78 ? 9.337 -6.093 -6.605 1.00 86.12 78 ARG A O 1
ATOM 647 N N . VAL A 1 79 ? 10.380 -5.484 -8.503 1.00 85.88 79 VAL A N 1
ATOM 648 C CA . VAL A 1 79 ? 9.208 -5.599 -9.382 1.00 85.88 79 VAL A CA 1
ATOM 649 C C . VAL A 1 79 ? 8.513 -6.961 -9.249 1.00 85.88 79 VAL A C 1
ATOM 651 O O . VAL A 1 79 ? 7.331 -6.965 -8.903 1.00 85.88 79 VAL A O 1
ATOM 654 N N . PRO A 1 80 ? 9.198 -8.109 -9.431 1.00 88.06 80 PRO A N 1
ATOM 655 C CA . PRO A 1 80 ? 8.545 -9.410 -9.299 1.00 88.06 80 PRO A CA 1
ATOM 656 C C . PRO A 1 80 ? 8.026 -9.678 -7.878 1.00 88.06 80 PRO A C 1
ATOM 658 O O . PRO A 1 80 ? 6.984 -10.307 -7.725 1.00 88.06 80 PRO A O 1
ATOM 661 N N . LEU A 1 81 ? 8.688 -9.160 -6.837 1.00 88.81 81 LEU A N 1
ATOM 662 C CA . LEU A 1 81 ? 8.235 -9.307 -5.447 1.00 88.81 81 LEU A CA 1
ATOM 663 C C . LEU A 1 81 ? 6.955 -8.507 -5.170 1.00 88.81 81 LEU A C 1
ATOM 665 O O . LEU A 1 81 ? 6.052 -8.999 -4.496 1.00 88.81 81 LEU A O 1
ATOM 669 N N . VAL A 1 82 ? 6.852 -7.291 -5.716 1.00 89.19 82 VAL A N 1
ATOM 670 C CA . VAL A 1 82 ? 5.629 -6.482 -5.620 1.00 89.19 82 VAL A CA 1
ATOM 671 C C . VAL A 1 82 ? 4.498 -7.133 -6.413 1.00 89.19 82 VAL A C 1
ATOM 673 O O . VAL A 1 82 ? 3.403 -7.295 -5.884 1.00 89.19 82 VAL A O 1
ATOM 676 N N . LEU A 1 83 ? 4.756 -7.578 -7.643 1.00 89.75 83 LEU A N 1
ATOM 677 C CA . LEU A 1 83 ? 3.753 -8.281 -8.450 1.00 89.75 83 LEU A CA 1
ATOM 678 C C . LEU A 1 83 ? 3.232 -9.546 -7.753 1.00 89.75 83 LEU A C 1
ATOM 680 O O . LEU A 1 83 ? 2.030 -9.792 -7.758 1.00 89.75 83 LEU A O 1
ATOM 684 N N . ALA A 1 84 ? 4.108 -10.307 -7.092 1.00 90.56 84 ALA A N 1
ATOM 685 C CA . ALA A 1 84 ? 3.722 -11.514 -6.365 1.00 90.56 84 ALA A CA 1
ATOM 686 C C . ALA A 1 84 ? 2.834 -11.239 -5.137 1.00 90.56 84 ALA A C 1
ATOM 688 O O . ALA A 1 84 ? 2.025 -12.091 -4.764 1.00 90.56 84 ALA A O 1
ATOM 689 N N . VAL A 1 85 ? 2.970 -10.075 -4.488 1.00 91.81 85 VAL A N 1
ATOM 690 C CA . VAL A 1 85 ? 2.187 -9.750 -3.284 1.00 91.81 85 VAL A CA 1
ATOM 691 C C . VAL A 1 85 ? 0.896 -8.991 -3.583 1.00 91.81 85 VAL A C 1
ATOM 693 O O . VAL A 1 85 ? -0.048 -9.092 -2.800 1.00 91.81 85 VAL A O 1
ATOM 696 N N . LEU A 1 86 ? 0.811 -8.269 -4.705 1.00 91.25 86 LEU A N 1
ATOM 697 C CA . LEU A 1 86 ? -0.353 -7.444 -5.042 1.00 91.25 86 LEU A CA 1
ATOM 698 C C . LEU A 1 86 ? -1.699 -8.184 -4.954 1.00 91.25 86 LEU A C 1
ATOM 700 O O . LEU A 1 86 ? -2.597 -7.630 -4.321 1.00 91.25 86 LEU A O 1
ATOM 704 N N . PRO A 1 87 ? -1.859 -9.434 -5.444 1.00 91.94 87 PRO A N 1
ATOM 705 C CA . PRO A 1 87 ? -3.114 -10.171 -5.278 1.00 91.94 87 PRO A CA 1
ATOM 706 C C . PRO A 1 87 ? -3.530 -10.345 -3.812 1.00 91.94 87 PRO A C 1
ATOM 708 O O . PRO A 1 87 ? -4.709 -10.227 -3.483 1.00 91.94 87 PRO A O 1
ATOM 711 N N . LYS A 1 88 ? -2.565 -10.571 -2.907 1.00 93.00 88 LYS A N 1
ATOM 712 C CA . LYS A 1 88 ? -2.832 -10.686 -1.466 1.00 93.00 88 LYS A CA 1
ATOM 713 C C . LYS A 1 88 ? -3.245 -9.344 -0.860 1.00 93.00 88 LYS A C 1
ATOM 715 O O . LYS A 1 88 ? -4.134 -9.324 -0.016 1.00 93.00 88 LYS A O 1
ATOM 720 N N . LEU A 1 89 ? -2.628 -8.237 -1.288 1.00 91.62 89 LEU A N 1
ATOM 721 C CA . LEU A 1 89 ? -3.014 -6.895 -0.832 1.00 91.62 89 LEU A CA 1
ATOM 722 C C . LEU A 1 89 ? -4.432 -6.548 -1.302 1.00 91.62 89 LEU A C 1
ATOM 724 O O . LEU A 1 89 ? -5.242 -6.094 -0.501 1.00 91.62 89 LEU A O 1
ATOM 728 N N . THR A 1 90 ? -4.759 -6.828 -2.568 1.00 90.38 90 THR A N 1
ATOM 729 C CA . THR A 1 90 ? -6.102 -6.610 -3.123 1.00 90.38 90 THR A CA 1
ATOM 730 C C . THR A 1 90 ? -7.154 -7.448 -2.399 1.00 90.38 90 THR A C 1
ATOM 732 O O . THR A 1 90 ? -8.198 -6.917 -2.035 1.00 90.38 90 THR A O 1
ATOM 735 N N . ALA A 1 91 ? -6.874 -8.727 -2.125 1.00 92.31 91 ALA A N 1
ATOM 736 C CA . ALA A 1 91 ? -7.777 -9.585 -1.358 1.00 92.31 91 ALA A CA 1
ATOM 737 C C . ALA A 1 91 ? -7.989 -9.074 0.078 1.00 92.31 91 ALA A C 1
ATOM 739 O O . ALA A 1 91 ? -9.105 -9.111 0.588 1.00 92.31 91 ALA A O 1
ATOM 740 N N . LEU A 1 92 ? -6.933 -8.560 0.715 1.00 91.38 92 LEU A N 1
ATOM 741 C CA . LEU A 1 92 ? -6.998 -7.981 2.055 1.00 91.38 92 LEU A CA 1
ATOM 742 C C . LEU A 1 92 ? -7.884 -6.724 2.081 1.00 91.38 92 LEU A C 1
ATOM 744 O O . LEU A 1 92 ? -8.719 -6.592 2.969 1.00 91.38 92 LEU A O 1
ATOM 748 N N . ILE A 1 93 ? -7.759 -5.845 1.086 1.00 88.94 93 ILE A N 1
ATOM 749 C CA . ILE A 1 93 ? -8.620 -4.659 0.944 1.00 88.94 93 ILE A CA 1
ATOM 750 C C . ILE A 1 93 ? -10.075 -5.071 0.682 1.00 88.94 93 ILE A C 1
ATOM 752 O O . ILE A 1 93 ? -10.984 -4.552 1.321 1.00 88.94 93 ILE A O 1
ATOM 756 N N . ALA A 1 94 ? -10.301 -6.032 -0.219 1.00 90.06 94 ALA A N 1
ATOM 757 C CA . ALA A 1 94 ? -11.640 -6.523 -0.551 1.00 90.06 94 ALA A CA 1
ATOM 758 C C . ALA A 1 94 ? -12.352 -7.192 0.639 1.00 90.06 94 ALA A C 1
ATOM 760 O O . ALA A 1 94 ? -13.578 -7.193 0.698 1.00 90.06 94 ALA A O 1
ATOM 761 N N . ALA A 1 95 ? -11.594 -7.734 1.594 1.00 91.44 95 ALA A N 1
ATOM 762 C CA . ALA A 1 95 ? -12.107 -8.323 2.829 1.00 91.44 95 ALA A CA 1
ATOM 763 C C . ALA A 1 95 ? -12.357 -7.294 3.955 1.00 91.44 95 ALA A C 1
ATOM 765 O O . ALA A 1 95 ? -12.466 -7.693 5.113 1.00 91.44 95 ALA A O 1
ATOM 766 N N . ASP A 1 96 ? -12.405 -5.994 3.635 1.00 85.25 96 ASP A N 1
ATOM 767 C CA . ASP A 1 96 ? -12.574 -4.885 4.590 1.00 85.25 96 ASP A CA 1
ATOM 768 C C . ASP A 1 96 ? -11.564 -4.939 5.748 1.00 85.25 96 ASP A C 1
ATOM 770 O O . ASP A 1 96 ? -11.865 -4.737 6.929 1.00 85.25 96 ASP A O 1
ATOM 774 N N . ALA A 1 97 ? -10.316 -5.280 5.419 1.00 84.44 97 ALA A N 1
ATOM 775 C CA . ALA A 1 97 ? -9.275 -5.301 6.424 1.00 84.44 97 ALA A CA 1
ATOM 776 C C . ALA A 1 97 ? -9.095 -3.916 7.049 1.00 84.44 97 ALA A C 1
ATOM 778 O O . ALA A 1 97 ? -9.238 -2.877 6.405 1.00 84.44 97 ALA A O 1
ATOM 779 N N . ARG A 1 98 ? -8.704 -3.917 8.322 1.00 83.44 98 ARG A N 1
ATOM 780 C CA . ARG A 1 98 ? -8.482 -2.706 9.108 1.00 83.44 98 ARG A CA 1
ATOM 781 C C . ARG A 1 98 ? -7.621 -1.674 8.364 1.00 83.44 98 ARG A C 1
ATOM 783 O O . ARG A 1 98 ? -6.471 -1.925 8.038 1.00 83.44 98 ARG A O 1
ATOM 790 N N . HIS A 1 99 ? -8.138 -0.462 8.214 1.00 83.25 99 HIS A N 1
ATOM 791 C CA . HIS A 1 99 ? -7.348 0.675 7.741 1.00 83.25 99 HIS A CA 1
ATOM 792 C C . HIS A 1 99 ? -6.124 0.916 8.625 1.00 83.25 99 HIS A C 1
ATOM 794 O O . HIS A 1 99 ? -6.206 0.847 9.858 1.00 83.25 99 HIS A O 1
ATOM 800 N N . GLY A 1 100 ? -4.996 1.224 7.994 1.00 83.06 100 GLY A N 1
ATOM 801 C CA . GLY A 1 100 ? -3.744 1.440 8.699 1.00 83.06 100 GLY A CA 1
ATOM 802 C C . GLY A 1 100 ? -2.525 0.979 7.920 1.00 83.06 100 GLY A C 1
ATOM 803 O O . GLY A 1 100 ? -2.528 0.874 6.692 1.00 83.06 100 GLY A O 1
ATOM 804 N N . ILE A 1 101 ? -1.457 0.736 8.673 1.00 84.00 101 ILE A N 1
ATOM 805 C CA . ILE A 1 101 ? -0.152 0.395 8.129 1.00 84.00 101 ILE A CA 1
ATOM 806 C C . ILE A 1 101 ? 0.067 -1.110 8.175 1.00 84.00 101 ILE A C 1
ATOM 808 O O . ILE A 1 101 ? -0.122 -1.744 9.208 1.00 84.00 101 ILE A O 1
ATOM 812 N N . TYR A 1 102 ? 0.572 -1.661 7.081 1.00 88.31 102 TYR A N 1
ATOM 813 C CA . TYR A 1 102 ? 0.938 -3.061 6.943 1.00 88.31 102 TYR A CA 1
ATOM 814 C C . TYR A 1 102 ? 2.393 -3.186 6.507 1.00 88.31 102 TYR A C 1
ATOM 816 O O . TYR A 1 102 ? 2.841 -2.473 5.618 1.00 88.31 102 TYR A O 1
ATOM 824 N N . ARG A 1 103 ? 3.146 -4.107 7.100 1.00 88.44 103 ARG A N 1
ATOM 825 C CA . ARG A 1 103 ? 4.477 -4.504 6.636 1.00 88.44 103 ARG A CA 1
ATOM 826 C C . ARG A 1 103 ? 4.356 -5.673 5.678 1.00 88.44 103 ARG A C 1
ATOM 828 O O . ARG A 1 103 ? 3.653 -6.637 5.963 1.00 88.44 103 ARG A O 1
ATOM 835 N N . VAL A 1 104 ? 5.088 -5.592 4.577 1.00 89.31 104 VAL A N 1
ATOM 836 C CA . VAL A 1 104 ? 5.223 -6.660 3.592 1.00 89.31 104 VAL A CA 1
ATOM 837 C C . VAL A 1 104 ? 6.656 -7.176 3.604 1.00 89.31 104 VAL A C 1
ATOM 839 O O . VAL A 1 104 ? 7.619 -6.413 3.464 1.00 89.31 104 VAL A O 1
ATOM 842 N N . HIS A 1 105 ? 6.784 -8.484 3.781 1.00 87.06 105 HIS A N 1
ATOM 843 C CA . HIS A 1 105 ? 8.053 -9.197 3.830 1.00 87.06 105 HIS A CA 1
ATOM 844 C C . HIS A 1 105 ? 8.422 -9.775 2.455 1.00 87.06 105 HIS A C 1
ATOM 846 O O . HIS A 1 105 ? 7.574 -9.918 1.576 1.00 87.06 105 HIS A O 1
ATOM 852 N N . THR A 1 106 ? 9.699 -10.109 2.254 1.00 85.81 106 THR A N 1
ATOM 853 C CA . THR A 1 106 ? 10.213 -10.697 1.000 1.00 85.81 106 THR A CA 1
ATOM 854 C C . THR A 1 106 ? 9.633 -12.078 0.694 1.00 85.81 106 THR A C 1
ATOM 856 O O . THR A 1 106 ? 9.589 -12.464 -0.466 1.00 85.81 106 THR A O 1
ATOM 859 N N . ASP A 1 107 ? 9.161 -12.800 1.711 1.00 88.31 107 ASP A N 1
ATOM 860 C CA . ASP A 1 107 ? 8.439 -14.076 1.594 1.00 88.31 107 ASP A CA 1
ATOM 861 C C . ASP A 1 107 ? 6.937 -13.894 1.269 1.00 88.31 107 ASP A C 1
ATOM 863 O O . ASP A 1 107 ? 6.183 -14.862 1.162 1.00 88.31 107 ASP A O 1
ATOM 867 N N . GLY A 1 108 ? 6.475 -12.647 1.121 1.00 86.69 108 GLY A N 1
ATOM 868 C CA . GLY A 1 108 ? 5.081 -12.318 0.845 1.00 86.69 108 GLY A CA 1
ATOM 869 C C . GLY A 1 108 ? 4.152 -12.428 2.056 1.00 86.69 108 GLY A C 1
ATOM 870 O O . GLY A 1 108 ? 2.930 -12.451 1.863 1.00 86.69 108 GLY A O 1
ATOM 871 N N . ARG A 1 109 ? 4.686 -12.513 3.284 1.00 90.06 109 ARG A N 1
ATOM 872 C CA . ARG A 1 109 ? 3.915 -12.322 4.521 1.00 90.06 109 ARG A CA 1
ATOM 873 C C . ARG A 1 109 ? 3.516 -10.852 4.669 1.00 90.06 109 ARG A C 1
ATOM 875 O O . ARG A 1 109 ? 4.307 -9.953 4.379 1.00 90.06 109 ARG A O 1
ATOM 882 N N . ILE A 1 110 ? 2.292 -10.623 5.145 1.00 91.00 110 ILE A N 1
ATOM 883 C CA . ILE A 1 110 ? 1.726 -9.294 5.399 1.00 91.00 110 ILE A CA 1
ATOM 884 C C . ILE A 1 110 ? 1.359 -9.206 6.882 1.00 91.00 110 ILE A C 1
ATOM 886 O O . ILE A 1 110 ? 0.669 -10.080 7.400 1.00 91.00 110 ILE A O 1
ATOM 890 N N . GLU A 1 111 ? 1.821 -8.164 7.567 1.00 89.50 111 GLU A N 1
ATOM 891 C CA . GLU A 1 111 ? 1.617 -7.965 9.005 1.00 89.50 111 GLU A CA 1
ATOM 892 C C . GLU A 1 111 ? 1.064 -6.564 9.269 1.00 89.50 111 GLU A C 1
ATOM 894 O O . GLU A 1 111 ? 1.682 -5.573 8.888 1.00 89.50 111 GLU A O 1
ATOM 899 N N . HIS A 1 112 ? -0.085 -6.454 9.934 1.00 86.25 112 HIS A N 1
ATOM 900 C CA . HIS A 1 112 ? -0.609 -5.152 10.346 1.00 86.25 112 HIS A CA 1
ATOM 901 C C . HIS A 1 112 ? 0.252 -4.565 11.474 1.00 86.25 112 HIS A C 1
ATOM 903 O O . HIS A 1 112 ? 0.461 -5.198 12.508 1.00 86.25 112 HIS A O 1
ATOM 909 N N . VAL A 1 113 ? 0.727 -3.334 11.301 1.00 80.44 113 VAL A N 1
ATOM 910 C CA . VAL A 1 113 ? 1.514 -2.610 12.300 1.00 80.44 113 VAL A CA 1
ATOM 911 C C . VAL A 1 113 ? 0.564 -2.048 13.355 1.00 80.44 113 VAL A C 1
ATOM 913 O O . VAL A 1 113 ? 0.060 -0.932 13.244 1.00 80.44 113 VAL A O 1
ATOM 916 N N . SER A 1 114 ? 0.306 -2.821 14.409 1.00 66.69 114 SER A N 1
ATOM 917 C CA . SER A 1 114 ? -0.455 -2.343 15.562 1.00 66.69 114 SER A CA 1
ATOM 918 C C . SER A 1 114 ? 0.461 -1.605 16.544 1.00 66.69 114 SER A C 1
ATOM 920 O O . SER A 1 114 ? 1.206 -2.228 17.297 1.00 66.69 114 SER A O 1
ATOM 922 N N . GLY A 1 115 ? 0.388 -0.273 16.560 1.00 57.25 115 GLY A N 1
ATOM 923 C CA . GLY A 1 115 ? 1.064 0.568 17.560 1.00 57.25 115 GLY A CA 1
ATOM 924 C C . GLY A 1 115 ? 0.318 0.694 18.896 1.00 57.25 115 GLY A C 1
ATOM 925 O O . GLY A 1 115 ? 0.831 1.294 19.834 1.00 57.25 115 GLY A O 1
ATOM 926 N N . ILE A 1 116 ? -0.890 0.137 19.014 1.00 50.81 116 ILE A N 1
ATOM 927 C CA . ILE A 1 116 ? -1.707 0.288 20.220 1.00 50.81 116 ILE A CA 1
ATOM 928 C C . ILE A 1 116 ? -1.393 -0.860 21.178 1.00 50.81 116 ILE A C 1
ATOM 930 O O . ILE A 1 116 ? -1.927 -1.958 21.032 1.00 50.81 116 ILE A O 1
ATOM 934 N N . LYS A 1 117 ? -0.573 -0.594 22.200 1.00 50.75 117 LYS A N 1
ATOM 935 C CA . LYS A 1 117 ? -0.739 -1.311 23.468 1.00 50.75 117 LYS A CA 1
ATOM 936 C C . LYS A 1 117 ? -1.984 -0.722 24.132 1.00 50.75 117 LYS A C 1
ATOM 938 O O . LYS A 1 117 ? -1.964 0.473 24.433 1.00 50.75 117 LYS A O 1
ATOM 943 N N . PRO A 1 118 ? -3.068 -1.486 24.330 1.00 51.72 118 PRO A N 1
ATOM 944 C CA . PRO A 1 118 ? -4.192 -0.981 25.101 1.00 51.72 118 PRO A CA 1
ATOM 945 C C . PRO A 1 118 ? -3.685 -0.586 26.494 1.00 51.72 118 PRO A C 1
ATOM 947 O O . PRO A 1 118 ? -3.112 -1.404 27.213 1.00 51.72 118 PRO A O 1
ATOM 950 N N . LYS A 1 119 ? -3.838 0.693 26.854 1.00 55.38 119 LYS A N 1
ATOM 951 C CA . LYS A 1 119 ? -3.693 1.132 28.241 1.00 55.38 119 LYS A CA 1
ATOM 952 C C . LYS A 1 119 ? -5.011 0.834 28.932 1.00 55.38 119 LYS A C 1
ATOM 954 O O . LYS A 1 119 ? -6.008 1.502 28.677 1.00 55.38 119 LYS A O 1
ATOM 959 N N . PHE A 1 120 ? -4.999 -0.173 29.788 1.00 72.25 120 PHE A N 1
ATOM 960 C CA . PHE A 1 120 ? -6.087 -0.415 30.718 1.00 72.25 120 PHE A CA 1
ATOM 961 C C . PHE A 1 120 ? -5.836 0.441 31.959 1.00 72.25 120 PHE A C 1
ATOM 963 O O . PHE A 1 120 ? -4.757 0.380 32.547 1.00 72.25 120 PHE A O 1
ATOM 970 N N . ARG A 1 121 ? -6.809 1.275 32.325 1.00 63.62 121 ARG A N 1
ATOM 971 C CA . ARG A 1 121 ? -6.875 1.898 33.648 1.00 63.62 121 ARG A CA 1
ATOM 972 C C . ARG A 1 121 ? -7.786 1.008 34.481 1.00 63.62 121 ARG A C 1
ATOM 974 O O . ARG A 1 121 ? -8.947 0.846 34.124 1.00 63.62 121 ARG A O 1
ATOM 981 N N . LEU A 1 122 ? -7.232 0.392 35.517 1.00 57.75 122 LEU A N 1
ATOM 982 C CA . LEU A 1 122 ? -8.015 -0.322 36.518 1.00 57.75 122 LEU A CA 1
ATOM 983 C C . LEU A 1 122 ? -8.443 0.704 37.567 1.00 57.75 122 LEU A C 1
ATOM 985 O O . LEU A 1 122 ? -7.600 1.436 38.084 1.00 57.75 122 LEU A O 1
ATOM 989 N N . GLU A 1 123 ? -9.740 0.776 37.831 1.00 55.03 123 GLU A N 1
ATOM 990 C CA . GLU A 1 123 ? -10.291 1.405 39.028 1.00 55.03 123 GLU A CA 1
ATOM 991 C C . GLU A 1 123 ? -10.932 0.271 39.833 1.00 55.03 123 GLU A C 1
ATOM 993 O O . GLU A 1 123 ? -11.652 -0.545 39.258 1.00 55.03 123 GLU A O 1
ATOM 998 N N . ASP A 1 124 ? -10.579 0.181 41.116 1.00 66.00 124 ASP A N 1
ATOM 999 C CA . ASP A 1 124 ? -11.095 -0.791 42.089 1.00 66.00 124 ASP A CA 1
ATOM 1000 C C . ASP A 1 124 ? -10.838 -2.287 41.781 1.00 66.00 124 ASP A C 1
ATOM 1002 O O . ASP A 1 124 ? -11.768 -3.095 41.744 1.00 66.00 124 ASP A O 1
ATOM 1006 N N . PHE A 1 125 ? -9.560 -2.671 41.623 1.00 51.31 125 PHE A N 1
ATOM 1007 C CA . PHE A 1 125 ? -9.090 -4.071 41.662 1.00 51.31 125 PHE A CA 1
ATOM 1008 C C . PHE A 1 125 ? -7.966 -4.267 42.681 1.00 51.31 125 PHE A C 1
ATOM 1010 O O . PHE A 1 125 ? -7.054 -3.408 42.714 1.00 51.31 125 PHE A O 1
#

Radius of gyration: 15.97 Å; chains: 1; bounding box: 30×34×60 Å

Sequence (125 aa):
MLAEALRPHGYQVELHDDNFPQDTPDPFWIRGVAQRGWVILTCDRNITRKEPERSLFGTAPTHTFILYALSHVEREKRVPLVLAVLPKLTALIAADARHGIYRVHTDGRIEHVSGIKPKFRLEDF

Secondary structure (DSSP, 8-state):
-HHHHHGGGT-----HHHHS-TT--HHHHHHHHHHTT--EEE--SGGGTS---HHHHTTS--EEEE-GGGTTS-HHHHHHHHHHHHHHHHHHHHTTPPSEEEEE-TTS-EEE----------S--

pLDDT: mean 80.39, std 11.93, range [50.75, 93.0]